Protein AF-A0AAV8QEZ4-F1 (afdb_monomer_lite)

Sequence (103 aa):
MGDFGDPLNRNNPAVQARTKAQNRANVLQLKLIGQSHPTGLTTNLLRLFEPRAPFEYKPPVEKRKCPPYTGMAQFVSQFAEPSDPEYAPPVIKGETPVRIFAL

InterPro domains:
  IPR022023 U1 small nuclear ribonucleoprotein of 70kDa N-terminal [PF12220] (40-90)

Radius of gyration: 43.92 Å; chains: 1; bounding box: 63×62×113 Å

Structure (mmCIF, N/CA/C/O backbone):
data_AF-A0AAV8QEZ4-F1
#
_entry.id   AF-A0AAV8QEZ4-F1
#
loop_
_atom_site.group_PDB
_atom_site.id
_atom_site.type_symbol
_atom_site.label_atom_id
_atom_site.label_alt_id
_atom_site.label_comp_id
_atom_site.label_asym_id
_atom_site.label_entity_id
_atom_site.label_seq_id
_atom_site.pdbx_PDB_ins_code
_atom_site.Cartn_x
_atom_site.Cartn_y
_atom_site.Cartn_z
_atom_site.occupancy
_atom_site.B_iso_or_equiv
_atom_site.auth_seq_id
_atom_site.auth_comp_id
_atom_site.auth_asym_id
_atom_site.auth_atom_id
_atom_site.pdbx_PDB_model_num
ATOM 1 N N . MET A 1 1 ? 10.034 27.442 -62.380 1.00 48.72 1 MET A N 1
ATOM 2 C CA . MET A 1 1 ? 10.474 26.048 -62.159 1.00 48.72 1 MET A CA 1
ATOM 3 C C . MET A 1 1 ? 11.463 25.715 -63.261 1.00 48.72 1 MET A C 1
ATOM 5 O O . MET A 1 1 ? 11.043 25.629 -64.403 1.00 48.72 1 MET A O 1
ATOM 9 N N . GLY A 1 2 ? 12.762 25.700 -62.947 1.00 52.25 2 GLY A N 1
ATOM 10 C CA . GLY A 1 2 ? 13.833 25.428 -63.912 1.00 52.25 2 GLY A CA 1
ATOM 11 C C . GLY A 1 2 ? 14.165 23.939 -63.943 1.00 52.25 2 GLY A C 1
ATOM 12 O O . GLY A 1 2 ? 14.237 23.309 -62.891 1.00 52.25 2 GLY A O 1
ATOM 13 N N . ASP A 1 3 ? 14.295 23.410 -65.152 1.00 54.09 3 ASP A N 1
ATOM 14 C CA . ASP A 1 3 ? 14.511 22.009 -65.504 1.00 54.09 3 ASP A CA 1
ATOM 15 C C . ASP A 1 3 ? 15.849 21.465 -64.955 1.00 54.09 3 ASP A C 1
ATOM 17 O O . ASP A 1 3 ? 16.916 22.032 -65.188 1.00 54.09 3 ASP A O 1
ATOM 21 N N . PHE A 1 4 ? 15.793 20.362 -64.200 1.00 58.28 4 PHE A N 1
ATOM 22 C CA . PHE A 1 4 ? 16.942 19.706 -63.556 1.00 58.28 4 PHE A CA 1
ATOM 23 C C . PHE A 1 4 ? 17.604 18.636 -64.456 1.00 58.28 4 PHE A C 1
ATOM 25 O O . PHE A 1 4 ? 18.316 17.761 -63.955 1.00 58.28 4 PHE A O 1
ATOM 32 N N . GLY A 1 5 ? 17.355 18.664 -65.770 1.00 61.06 5 GLY A N 1
ATOM 33 C CA . GLY A 1 5 ? 17.782 17.628 -66.718 1.00 61.06 5 GLY A CA 1
ATOM 34 C C . GLY A 1 5 ? 19.036 17.906 -67.560 1.00 61.06 5 GLY A C 1
ATOM 35 O O . GLY A 1 5 ? 19.435 17.027 -68.321 1.00 61.06 5 GLY A O 1
ATOM 36 N N . ASP A 1 6 ? 19.671 19.078 -67.452 1.00 63.78 6 ASP A N 1
ATOM 37 C CA . ASP A 1 6 ? 20.690 19.509 -68.424 1.00 63.78 6 ASP A CA 1
ATOM 38 C C . ASP A 1 6 ? 22.027 18.720 -68.322 1.00 63.78 6 ASP A C 1
ATOM 40 O O . ASP A 1 6 ? 22.714 18.783 -67.290 1.00 63.78 6 ASP A O 1
ATOM 44 N N . PRO A 1 7 ? 22.467 17.991 -69.375 1.00 59.19 7 PRO A N 1
ATOM 45 C CA . PRO A 1 7 ? 23.657 17.129 -69.335 1.00 59.19 7 PRO A CA 1
ATOM 46 C C . PRO A 1 7 ? 24.982 17.895 -69.184 1.00 59.19 7 PRO A C 1
ATOM 48 O O . PRO A 1 7 ? 25.971 17.317 -68.731 1.00 59.19 7 PRO A O 1
ATOM 51 N N . LEU A 1 8 ? 25.004 19.197 -69.489 1.00 59.75 8 LEU A N 1
ATOM 52 C CA . LEU A 1 8 ? 26.168 20.075 -69.308 1.00 59.75 8 LEU A CA 1
ATOM 53 C C . LEU A 1 8 ? 26.368 20.536 -67.850 1.00 59.75 8 LEU A C 1
ATOM 55 O O . LEU A 1 8 ? 27.482 20.900 -67.477 1.00 59.75 8 LEU A O 1
ATOM 59 N N . ASN A 1 9 ? 25.341 20.467 -66.992 1.00 59.78 9 ASN A N 1
ATOM 60 C CA . ASN A 1 9 ? 25.419 20.932 -65.597 1.00 59.78 9 ASN A CA 1
ATOM 61 C C . ASN A 1 9 ? 25.915 19.844 -64.614 1.00 59.78 9 ASN A C 1
ATOM 63 O O . ASN A 1 9 ? 26.244 20.119 -63.460 1.00 59.78 9 ASN A O 1
ATOM 67 N N . ARG A 1 10 ? 26.046 18.587 -65.064 1.00 58.88 10 ARG A N 1
ATOM 68 C CA . ARG A 1 10 ? 26.536 17.457 -64.240 1.00 58.88 10 ARG A CA 1
ATOM 69 C C . ARG A 1 10 ? 28.011 17.561 -63.831 1.00 58.88 10 ARG A C 1
ATOM 71 O O . ARG A 1 10 ? 28.426 16.939 -62.852 1.00 58.88 10 ARG A O 1
ATOM 78 N N . ASN A 1 11 ? 28.790 18.357 -64.559 1.00 61.16 11 ASN A N 1
ATOM 79 C CA . ASN A 1 11 ? 30.218 18.557 -64.309 1.00 61.16 11 ASN A CA 1
ATOM 80 C C . ASN A 1 11 ? 30.527 19.821 -63.493 1.00 61.16 11 ASN A C 1
ATOM 82 O O . ASN A 1 11 ? 31.699 20.145 -63.308 1.00 61.16 11 ASN A O 1
ATOM 86 N N . ASN A 1 12 ? 29.511 20.518 -62.972 1.00 58.00 12 ASN A N 1
ATOM 87 C CA . ASN A 1 12 ? 29.726 21.674 -62.111 1.00 58.00 12 ASN A CA 1
ATOM 88 C C . ASN A 1 12 ? 30.269 21.224 -60.731 1.00 58.00 12 ASN A C 1
ATOM 90 O O . ASN A 1 12 ? 29.560 20.528 -59.992 1.00 58.00 12 ASN A O 1
ATOM 94 N N . PRO A 1 13 ? 31.502 21.607 -60.338 1.00 55.75 13 PRO A N 1
ATOM 95 C CA . PRO A 1 13 ? 32.098 21.203 -59.062 1.00 55.75 13 PRO A CA 1
ATOM 96 C C . PRO A 1 13 ? 31.314 21.703 -57.839 1.00 55.75 13 PRO A C 1
ATOM 98 O O . PRO A 1 13 ? 31.474 21.141 -56.759 1.00 55.75 13 PRO A O 1
ATOM 101 N N . ALA A 1 14 ? 30.445 22.708 -58.002 1.00 55.28 14 ALA A N 1
ATOM 102 C CA . ALA A 1 14 ? 29.558 23.210 -56.952 1.00 55.28 14 ALA A CA 1
ATOM 103 C C . ALA A 1 14 ? 28.347 22.296 -56.663 1.00 55.28 14 ALA A C 1
ATOM 105 O O . ALA A 1 14 ? 27.776 22.371 -55.578 1.00 55.28 14 ALA A O 1
ATOM 106 N N . VAL A 1 15 ? 27.962 21.423 -57.605 1.00 54.44 15 VAL A N 1
ATOM 107 C CA . VAL A 1 15 ? 26.827 20.481 -57.461 1.00 54.44 15 VAL A CA 1
ATOM 108 C C . VAL A 1 15 ? 27.309 19.091 -57.026 1.00 54.44 15 VAL A C 1
ATOM 110 O O . VAL A 1 15 ? 26.550 18.288 -56.482 1.00 54.44 15 VAL A O 1
ATOM 113 N N . GLN A 1 16 ? 28.600 18.799 -57.195 1.00 55.44 16 GLN A N 1
ATOM 114 C CA . GLN A 1 16 ? 29.207 17.604 -56.623 1.00 55.44 16 GLN A CA 1
ATOM 115 C C . GLN A 1 16 ? 29.501 17.851 -55.142 1.00 55.44 16 GLN A C 1
ATOM 117 O O . GLN A 1 16 ? 30.531 18.424 -54.795 1.00 55.44 16 GLN A O 1
ATOM 122 N N . ALA A 1 17 ? 28.624 17.370 -54.256 1.00 55.59 17 ALA A N 1
ATOM 123 C CA . ALA A 1 17 ? 28.868 17.283 -52.815 1.00 55.59 17 ALA A CA 1
ATOM 124 C C . ALA A 1 17 ? 30.026 16.302 -52.514 1.00 55.59 17 ALA A C 1
ATOM 126 O O . ALA A 1 17 ? 29.843 15.206 -51.984 1.00 55.59 17 ALA A O 1
ATOM 127 N N . ARG A 1 18 ? 31.254 16.662 -52.900 1.00 56.50 18 ARG A N 1
ATOM 128 C CA . ARG A 1 18 ? 32.471 15.946 -52.527 1.00 56.50 18 ARG A CA 1
ATOM 129 C C . ARG A 1 18 ? 32.822 16.337 -51.101 1.00 56.50 18 ARG A C 1
ATOM 131 O O . ARG A 1 18 ? 33.514 17.323 -50.859 1.00 56.50 18 ARG A O 1
ATOM 138 N N . THR A 1 19 ? 32.387 15.528 -50.146 1.00 57.97 19 THR A N 1
ATOM 139 C CA . THR A 1 19 ? 32.931 15.576 -48.789 1.00 57.97 19 THR A CA 1
ATOM 140 C C . THR A 1 19 ? 34.444 15.327 -48.868 1.00 57.97 19 THR A C 1
ATOM 142 O O . THR A 1 19 ? 34.873 14.336 -49.467 1.00 57.97 19 THR A O 1
ATOM 145 N N . LYS A 1 20 ? 35.256 16.247 -48.321 1.00 58.75 20 LYS A N 1
ATOM 146 C CA . LYS A 1 20 ? 36.734 16.194 -48.341 1.00 58.75 20 LYS A CA 1
ATOM 147 C C . LYS A 1 20 ? 37.244 14.800 -47.944 1.00 58.75 20 LYS A C 1
ATOM 149 O O . LYS A 1 20 ? 36.666 14.170 -47.064 1.00 58.75 20 LYS A O 1
ATOM 154 N N . ALA A 1 21 ? 38.326 14.323 -48.565 1.00 55.94 21 ALA A N 1
ATOM 155 C CA . ALA A 1 21 ? 38.848 12.960 -48.388 1.00 55.94 21 ALA A CA 1
ATOM 156 C C . ALA A 1 21 ? 39.075 12.554 -46.913 1.00 55.94 21 ALA A C 1
ATOM 158 O O . ALA A 1 21 ? 38.765 11.418 -46.560 1.00 55.94 21 ALA A O 1
ATOM 159 N N . GLN A 1 22 ? 39.484 13.487 -46.039 1.00 56.53 22 GLN A N 1
ATOM 160 C CA . GLN A 1 22 ? 39.541 13.282 -44.580 1.00 56.53 22 GLN A CA 1
ATOM 161 C C . GLN A 1 22 ? 38.221 12.769 -43.968 1.00 56.53 22 GLN A C 1
ATOM 163 O O . GLN A 1 22 ? 38.240 11.941 -43.061 1.00 56.53 22 GLN A O 1
ATOM 168 N N . ASN A 1 23 ? 37.065 13.212 -44.468 1.00 60.28 23 ASN A N 1
ATOM 169 C CA . ASN A 1 23 ? 35.762 12.832 -43.920 1.00 60.28 23 ASN A CA 1
ATOM 170 C C . ASN A 1 23 ? 35.316 11.437 -44.363 1.00 60.28 23 ASN A C 1
ATOM 172 O O . ASN A 1 23 ? 34.475 10.840 -43.699 1.00 60.28 23 ASN A O 1
ATOM 176 N N . ARG A 1 24 ? 35.871 10.877 -45.446 1.00 62.75 24 ARG A N 1
ATOM 177 C CA . ARG A 1 24 ? 35.505 9.521 -45.882 1.00 62.75 24 ARG A CA 1
ATOM 178 C C . ARG A 1 24 ? 35.986 8.460 -44.902 1.00 62.75 24 ARG A C 1
ATOM 180 O O . ARG A 1 24 ? 35.235 7.534 -44.632 1.00 62.75 24 ARG A O 1
ATOM 187 N N . ALA A 1 25 ? 37.180 8.624 -44.332 1.00 65.69 25 ALA A N 1
ATOM 188 C CA . ALA A 1 25 ? 37.689 7.717 -43.305 1.00 65.69 25 ALA A CA 1
ATOM 189 C C . ALA A 1 25 ? 36.780 7.712 -42.063 1.00 65.69 25 ALA A C 1
ATOM 191 O O . ALA A 1 25 ? 36.355 6.648 -41.624 1.00 65.69 25 ALA A O 1
ATOM 192 N N . ASN A 1 26 ? 36.386 8.897 -41.582 1.00 71.62 26 ASN A N 1
ATOM 193 C CA . ASN A 1 26 ? 35.452 9.034 -40.460 1.00 71.62 26 ASN A CA 1
ATOM 194 C C . ASN A 1 26 ? 34.061 8.454 -40.767 1.00 71.62 26 ASN A C 1
ATOM 196 O O . ASN A 1 26 ? 33.480 7.770 -39.931 1.00 71.62 26 ASN A O 1
ATOM 200 N N . VAL A 1 27 ? 33.526 8.673 -41.973 1.00 70.69 27 VAL A N 1
ATOM 201 C CA . VAL A 1 27 ? 32.215 8.131 -42.377 1.00 70.69 27 VAL A CA 1
ATOM 202 C C . VAL A 1 27 ? 32.251 6.607 -42.524 1.00 70.69 27 VAL A C 1
ATOM 204 O O . VAL A 1 27 ? 31.299 5.935 -42.134 1.00 70.69 27 VAL A O 1
ATOM 207 N N . LEU A 1 28 ? 33.339 6.041 -43.055 1.00 73.81 28 LEU A N 1
ATOM 208 C CA . LEU A 1 28 ? 33.512 4.590 -43.166 1.00 73.81 28 LEU A CA 1
ATOM 209 C C . LEU A 1 28 ? 33.648 3.937 -41.789 1.00 73.81 28 LEU A C 1
ATOM 211 O O . LEU A 1 28 ? 33.002 2.922 -41.545 1.00 73.81 28 LEU A O 1
ATOM 215 N N . GLN A 1 2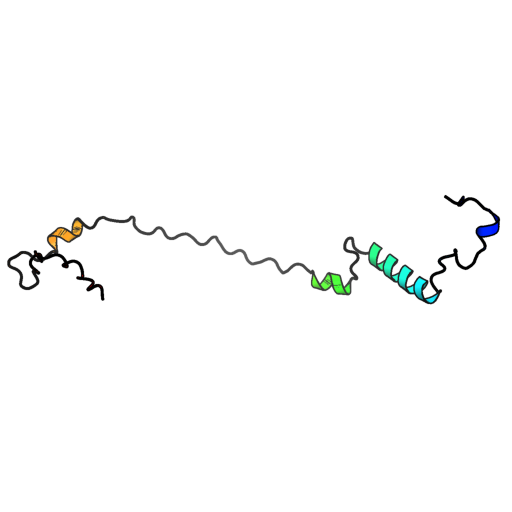9 ? 34.415 4.542 -40.878 1.00 72.12 29 GLN A N 1
ATOM 216 C CA . GLN A 1 29 ? 34.518 4.087 -39.490 1.00 72.12 29 GLN A CA 1
ATOM 217 C C . GLN A 1 29 ? 33.163 4.150 -38.777 1.00 72.12 29 GLN A C 1
ATOM 219 O O . GLN A 1 29 ? 32.752 3.170 -38.162 1.00 72.12 29 GLN A O 1
ATOM 224 N N . LEU A 1 30 ? 32.424 5.254 -38.922 1.00 72.12 30 LEU A N 1
ATOM 225 C CA . LEU A 1 30 ? 31.098 5.407 -38.321 1.00 72.12 30 LEU A CA 1
ATOM 226 C C . LEU A 1 30 ? 30.089 4.391 -38.877 1.00 72.12 30 LEU A C 1
ATOM 228 O O . LEU A 1 30 ? 29.305 3.822 -38.120 1.00 72.12 30 LEU A O 1
ATOM 232 N N . LYS A 1 31 ? 30.141 4.108 -40.186 1.00 70.94 31 LYS A N 1
ATOM 233 C CA . LYS A 1 31 ? 29.300 3.086 -40.824 1.00 70.94 31 LYS A CA 1
ATOM 234 C C . LYS A 1 31 ? 29.639 1.677 -40.334 1.00 70.94 31 LYS A C 1
ATOM 236 O O . LYS A 1 31 ? 28.729 0.883 -40.126 1.00 70.94 31 LYS A O 1
ATOM 241 N N . LEU A 1 32 ? 30.921 1.382 -40.122 1.00 69.94 32 LEU A N 1
ATOM 242 C CA . LEU A 1 32 ? 31.371 0.097 -39.587 1.00 69.94 32 LEU A CA 1
ATOM 243 C C . LEU A 1 32 ? 30.913 -0.094 -38.130 1.00 69.94 32 LEU A C 1
ATOM 245 O O . LEU A 1 32 ? 30.474 -1.178 -37.755 1.00 69.94 32 LEU A O 1
ATOM 249 N N . ILE A 1 33 ? 30.936 0.980 -37.333 1.00 69.50 33 ILE A N 1
ATOM 250 C CA . ILE A 1 33 ? 30.432 0.984 -35.952 1.00 69.50 33 ILE A CA 1
ATOM 251 C C . ILE A 1 33 ? 28.911 0.768 -35.931 1.00 69.50 33 ILE A C 1
ATOM 253 O O . ILE A 1 33 ? 28.426 -0.103 -35.206 1.00 69.50 33 ILE A O 1
ATOM 257 N N . GLY A 1 34 ? 28.174 1.482 -36.790 1.00 67.81 34 GLY A N 1
ATOM 258 C CA . GLY A 1 34 ? 26.715 1.386 -36.920 1.00 67.81 34 GLY A CA 1
ATOM 259 C C . GLY A 1 34 ? 26.187 0.029 -37.406 1.00 67.81 34 GLY A C 1
ATOM 260 O O . GLY A 1 34 ? 24.992 -0.221 -37.297 1.00 67.81 34 GLY A O 1
ATOM 261 N N . GLN A 1 35 ? 27.053 -0.848 -37.925 1.00 73.44 35 GLN A N 1
ATOM 262 C CA . GLN A 1 35 ? 26.704 -2.207 -38.364 1.00 73.44 35 GLN A CA 1
ATOM 263 C C . GLN A 1 35 ? 26.980 -3.290 -37.313 1.00 73.44 35 GLN A C 1
ATOM 265 O O . GLN A 1 35 ? 26.528 -4.419 -37.481 1.00 73.44 35 GLN A O 1
ATOM 270 N N . SER A 1 36 ? 27.732 -2.983 -36.252 1.00 74.12 36 SER A N 1
ATOM 271 C CA . SER A 1 36 ? 28.248 -4.012 -35.336 1.00 74.12 36 SER A CA 1
ATOM 272 C C . SER A 1 36 ? 27.273 -4.415 -34.225 1.00 74.12 36 SER A C 1
ATOM 274 O O . SER A 1 36 ? 27.278 -5.564 -33.793 1.00 74.12 36 SER A O 1
ATOM 276 N N . HIS A 1 37 ? 26.413 -3.496 -33.781 1.00 78.88 37 HIS A N 1
ATOM 277 C CA . HIS A 1 37 ? 25.383 -3.747 -32.774 1.00 78.88 37 HIS A CA 1
ATOM 278 C C . HIS A 1 37 ? 24.091 -3.024 -33.182 1.00 78.88 37 HIS A C 1
ATOM 280 O O . HIS A 1 37 ? 24.183 -1.906 -33.692 1.00 78.88 37 HIS A O 1
ATOM 286 N N . PRO A 1 38 ? 22.887 -3.578 -32.935 1.00 84.88 38 PRO A N 1
ATOM 287 C CA . PRO A 1 38 ? 21.613 -2.937 -33.298 1.00 84.88 38 PRO A CA 1
ATOM 288 C C . PRO A 1 38 ? 21.406 -1.540 -32.689 1.00 84.88 38 PRO A C 1
ATOM 290 O O . PRO A 1 38 ? 20.584 -0.771 -33.173 1.00 84.88 38 PRO A O 1
ATOM 293 N N . THR A 1 39 ? 22.161 -1.192 -31.645 1.00 83.31 39 THR A N 1
ATOM 294 C CA . THR A 1 39 ? 22.141 0.142 -31.021 1.00 83.31 39 THR A CA 1
ATOM 295 C C . THR A 1 39 ? 23.139 1.126 -31.641 1.00 83.31 39 THR A C 1
ATOM 297 O O . THR A 1 39 ? 23.172 2.285 -31.240 1.00 83.31 39 THR A O 1
ATOM 300 N N . GLY A 1 40 ? 23.983 0.686 -32.581 1.00 84.38 40 GLY A N 1
ATOM 301 C CA . GLY A 1 40 ? 25.031 1.503 -33.201 1.00 84.38 40 GLY A CA 1
ATOM 302 C C . GLY A 1 40 ? 26.136 1.968 -32.242 1.00 84.38 40 GLY A C 1
ATOM 303 O O . GLY A 1 40 ? 26.927 2.836 -32.604 1.00 84.38 40 GLY A O 1
ATOM 304 N N . LEU A 1 41 ? 26.192 1.420 -31.023 1.00 85.06 41 LEU A N 1
ATOM 305 C CA . LEU A 1 41 ? 27.207 1.744 -30.021 1.00 85.06 41 LEU A CA 1
ATOM 306 C C . LEU A 1 41 ? 28.469 0.900 -30.220 1.00 85.06 41 LEU A C 1
ATOM 308 O O . LEU A 1 41 ? 28.406 -0.266 -30.603 1.00 85.06 41 LEU A O 1
ATOM 312 N N . THR A 1 42 ? 29.626 1.482 -29.908 1.00 86.06 42 THR A N 1
ATOM 313 C CA . THR A 1 42 ? 30.896 0.748 -29.887 1.00 86.06 42 THR A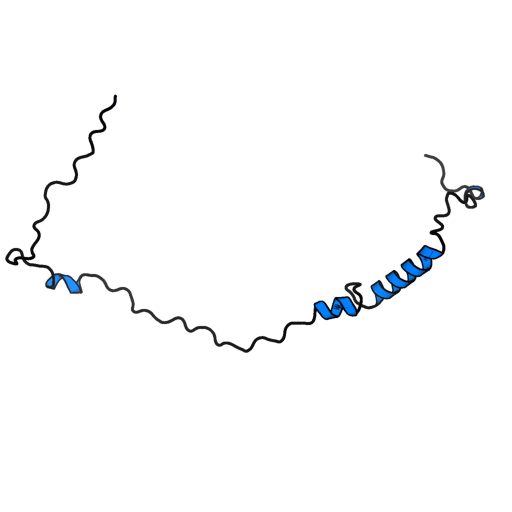 CA 1
ATOM 314 C C . THR A 1 42 ? 30.948 -0.223 -28.706 1.00 86.06 42 THR A C 1
ATOM 316 O O . THR A 1 42 ? 30.287 -0.037 -27.685 1.00 86.06 42 THR A O 1
ATOM 319 N N . THR A 1 43 ? 31.799 -1.242 -28.805 1.00 84.06 43 THR A N 1
ATOM 320 C CA . THR A 1 43 ? 31.987 -2.268 -27.764 1.00 84.06 43 THR A CA 1
ATOM 321 C C . THR A 1 43 ? 32.347 -1.693 -26.390 1.00 84.06 43 THR A C 1
ATOM 323 O O . THR A 1 43 ? 31.837 -2.169 -25.381 1.00 84.06 43 THR A O 1
ATOM 326 N N . ASN A 1 44 ? 33.167 -0.637 -26.335 1.00 87.56 44 ASN A N 1
ATOM 327 C CA . ASN A 1 44 ? 33.522 0.043 -25.082 1.00 87.56 44 ASN A CA 1
ATOM 328 C C . ASN A 1 44 ? 32.309 0.698 -24.402 1.00 87.56 44 ASN A C 1
ATOM 330 O O . ASN A 1 44 ? 32.243 0.714 -23.177 1.00 87.56 44 ASN A O 1
ATOM 334 N N . LEU A 1 45 ? 31.353 1.215 -25.183 1.00 87.00 45 LEU A N 1
ATOM 335 C CA . LEU A 1 45 ? 30.123 1.812 -24.657 1.00 87.00 45 LEU A CA 1
ATOM 336 C C . LEU A 1 45 ? 29.093 0.748 -24.268 1.00 87.00 45 LEU A C 1
ATOM 338 O O . LEU A 1 45 ? 28.396 0.922 -23.277 1.00 87.00 45 LEU A O 1
ATOM 342 N N . LEU A 1 46 ? 29.022 -0.366 -25.001 1.00 87.50 46 LEU A N 1
ATOM 343 C CA . LEU A 1 46 ? 28.110 -1.474 -24.690 1.00 87.50 46 LEU A CA 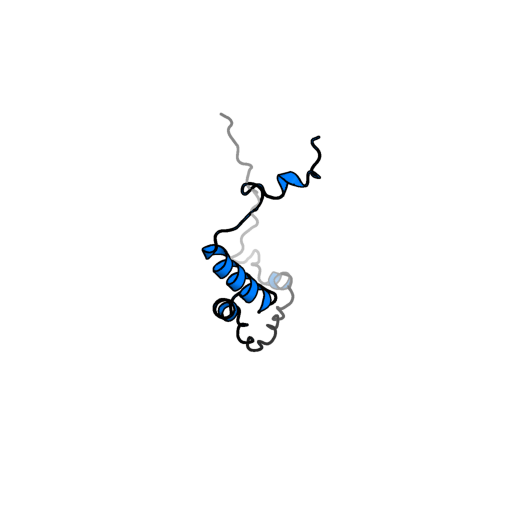1
ATOM 344 C C . LEU A 1 46 ? 28.402 -2.124 -23.334 1.00 87.50 46 LEU A C 1
ATOM 346 O O . LEU A 1 46 ? 27.463 -2.496 -22.637 1.00 87.50 46 LEU A O 1
ATOM 350 N N . ARG A 1 47 ? 29.675 -2.189 -22.923 1.00 88.56 47 ARG A N 1
ATOM 351 C CA . ARG A 1 47 ? 30.080 -2.708 -21.601 1.00 88.56 47 ARG A CA 1
ATOM 352 C C . ARG A 1 47 ? 29.452 -1.953 -20.428 1.00 88.56 47 ARG A C 1
ATOM 354 O O . ARG A 1 47 ? 29.258 -2.522 -19.364 1.00 88.56 47 ARG A O 1
ATOM 361 N N . LEU A 1 48 ? 29.099 -0.681 -20.615 1.00 90.25 48 LEU A N 1
ATOM 362 C CA . LEU A 1 48 ? 28.439 0.120 -19.576 1.00 90.25 48 LEU A CA 1
ATOM 363 C C . LEU A 1 48 ? 26.984 -0.306 -19.334 1.00 90.25 48 LEU A C 1
ATOM 365 O O . LEU A 1 48 ? 26.416 0.023 -18.296 1.00 90.25 48 LEU A O 1
ATOM 369 N N . PHE A 1 49 ? 26.389 -1.020 -20.290 1.00 91.56 49 PHE A N 1
ATOM 370 C CA . PHE A 1 49 ? 25.011 -1.505 -20.244 1.00 91.56 49 PHE A CA 1
ATOM 371 C C . PHE A 1 49 ? 24.938 -3.010 -19.966 1.00 91.56 49 PHE A C 1
ATOM 373 O O . PHE A 1 49 ? 23.916 -3.640 -20.245 1.00 91.56 49 PHE A O 1
ATOM 380 N N . GLU A 1 50 ? 26.013 -3.599 -19.434 1.00 89.81 50 GLU A N 1
ATOM 381 C CA . GLU A 1 50 ? 25.973 -4.979 -18.965 1.00 89.81 50 GLU A CA 1
ATOM 382 C C . GLU A 1 50 ? 24.874 -5.134 -17.905 1.00 89.81 50 GLU A C 1
ATOM 384 O O . GLU A 1 50 ? 24.707 -4.267 -17.036 1.00 89.81 50 GLU A O 1
ATOM 389 N N . PRO A 1 51 ? 24.076 -6.213 -17.984 1.00 91.75 51 PRO A N 1
ATOM 390 C CA . PRO A 1 51 ? 22.986 -6.409 -17.053 1.00 91.75 51 PRO A CA 1
ATOM 391 C C . PRO A 1 51 ? 23.541 -6.500 -15.634 1.00 91.75 51 PRO A C 1
ATOM 393 O O . PRO A 1 51 ? 24.535 -7.178 -15.366 1.00 91.75 51 PRO A O 1
ATOM 396 N N . ARG A 1 52 ? 22.861 -5.837 -14.699 1.00 90.12 52 ARG A N 1
ATOM 397 C CA . ARG A 1 52 ? 23.166 -5.995 -13.281 1.00 90.12 52 ARG A CA 1
ATOM 398 C C . ARG A 1 52 ? 22.989 -7.466 -12.896 1.00 90.12 52 ARG A C 1
ATOM 400 O O . ARG A 1 52 ? 22.041 -8.107 -13.348 1.00 90.12 52 ARG A O 1
ATOM 407 N N . ALA A 1 53 ? 23.873 -7.970 -12.033 1.00 90.56 53 ALA A N 1
ATOM 408 C CA . ALA A 1 53 ? 23.731 -9.303 -11.458 1.00 90.56 53 ALA A CA 1
ATOM 409 C C . ALA A 1 53 ? 22.291 -9.521 -10.942 1.00 90.56 53 ALA A C 1
ATOM 411 O O . ALA A 1 53 ? 21.744 -8.606 -10.308 1.00 90.56 53 ALA A O 1
ATOM 412 N N . PRO A 1 54 ? 21.670 -10.687 -11.215 1.00 90.81 54 PRO A N 1
ATOM 413 C CA . PRO A 1 54 ? 20.334 -10.992 -10.723 1.00 90.81 54 PRO A CA 1
ATOM 414 C C . PRO A 1 54 ? 20.261 -10.800 -9.211 1.00 90.81 54 PRO A C 1
ATOM 416 O O . PRO A 1 54 ? 21.173 -11.186 -8.480 1.00 90.81 54 PRO A O 1
ATOM 419 N N . PHE A 1 55 ? 19.178 -10.190 -8.741 1.00 86.62 55 PHE A N 1
ATOM 420 C CA . PHE A 1 55 ? 18.970 -10.047 -7.309 1.00 86.62 55 PHE A CA 1
ATOM 421 C C . PHE A 1 55 ? 18.708 -11.405 -6.665 1.00 86.62 55 PHE A C 1
ATOM 423 O O . PHE A 1 55 ? 18.020 -12.255 -7.229 1.00 86.62 55 PHE A O 1
ATOM 430 N N . GLU A 1 56 ? 19.209 -11.568 -5.444 1.00 90.94 56 GLU A N 1
ATOM 431 C CA . GLU A 1 56 ? 18.851 -12.697 -4.595 1.00 90.94 56 GLU A CA 1
ATOM 432 C C . GLU A 1 56 ? 17.343 -12.690 -4.327 1.00 90.94 56 GLU A C 1
ATOM 434 O O . GLU A 1 56 ? 16.746 -11.644 -4.040 1.00 90.94 56 GLU A O 1
ATOM 439 N N . TYR A 1 57 ? 16.721 -13.866 -4.418 1.00 89.50 57 TYR A N 1
ATOM 440 C CA . TYR A 1 57 ? 15.308 -14.016 -4.108 1.00 89.50 57 TYR A CA 1
ATOM 441 C C . TYR A 1 57 ? 15.053 -13.625 -2.650 1.00 89.50 57 TYR A C 1
ATOM 443 O O . TYR A 1 57 ? 15.581 -14.240 -1.723 1.00 89.50 57 TYR A O 1
ATOM 451 N N . LYS A 1 58 ? 14.202 -12.616 -2.453 1.00 85.25 58 LYS A N 1
ATOM 452 C CA . LYS A 1 58 ? 13.639 -12.286 -1.146 1.00 85.25 58 LYS A CA 1
ATOM 453 C C . LYS A 1 58 ? 12.192 -12.763 -1.128 1.00 85.25 58 LYS A C 1
ATOM 455 O O . LYS A 1 58 ? 11.430 -12.347 -2.005 1.00 85.25 58 LYS A O 1
ATOM 460 N N . PRO A 1 59 ? 11.799 -13.619 -0.169 1.00 89.62 59 PRO A N 1
ATOM 461 C CA . PRO A 1 59 ? 10.414 -14.042 -0.065 1.00 89.62 59 PRO A CA 1
ATOM 462 C C . PRO A 1 59 ? 9.501 -12.819 0.121 1.00 89.62 59 PRO A C 1
ATOM 464 O O . PRO A 1 59 ? 9.925 -11.827 0.727 1.00 89.62 59 PRO A O 1
ATOM 467 N N . PRO A 1 60 ? 8.258 -12.861 -0.395 1.00 87.75 60 PRO A N 1
ATOM 468 C CA . PRO A 1 60 ? 7.287 -11.803 -0.169 1.00 87.75 60 PRO A CA 1
ATOM 469 C C . PRO A 1 60 ? 7.156 -11.507 1.323 1.00 87.75 60 PRO A C 1
ATOM 471 O O . PRO A 1 60 ? 7.025 -12.421 2.135 1.00 87.75 60 PRO A O 1
ATOM 474 N N . VAL A 1 61 ? 7.184 -10.226 1.684 1.00 83.50 61 VAL A N 1
ATOM 475 C CA . VAL A 1 61 ? 6.969 -9.814 3.072 1.00 83.50 61 VAL A CA 1
ATOM 476 C C . VAL A 1 61 ? 5.558 -10.234 3.476 1.00 83.50 61 VAL A C 1
ATOM 478 O O . VAL A 1 61 ? 4.571 -9.732 2.930 1.00 83.50 61 VAL A O 1
ATOM 481 N N . GLU A 1 62 ? 5.456 -11.162 4.425 1.00 83.69 62 GLU A N 1
ATOM 482 C CA . GLU A 1 62 ? 4.171 -11.584 4.967 1.00 83.69 62 GLU A CA 1
ATOM 483 C C . GLU A 1 62 ? 3.503 -10.405 5.681 1.00 83.69 62 GLU A C 1
ATOM 485 O O . GLU A 1 62 ? 4.022 -9.846 6.651 1.00 83.69 62 GLU A O 1
ATOM 490 N N . LYS A 1 63 ? 2.321 -10.008 5.201 1.00 83.00 63 LYS A N 1
ATOM 491 C CA . LYS A 1 63 ? 1.502 -9.004 5.883 1.00 83.00 63 LYS A CA 1
ATOM 492 C C . LYS A 1 63 ? 1.051 -9.595 7.215 1.00 83.00 63 LYS A C 1
ATOM 494 O O . LYS A 1 63 ? 0.315 -10.582 7.237 1.00 83.00 63 LYS A O 1
ATOM 499 N N . ARG A 1 64 ? 1.473 -8.993 8.330 1.00 79.75 64 ARG A N 1
ATOM 500 C CA . ARG A 1 64 ? 1.010 -9.422 9.654 1.00 79.75 64 ARG A CA 1
ATOM 501 C C . ARG A 1 64 ? -0.500 -9.208 9.744 1.00 79.75 64 ARG A C 1
ATOM 503 O O . ARG A 1 64 ? -0.999 -8.136 9.407 1.00 79.75 64 ARG A O 1
ATOM 510 N N . LYS A 1 65 ? -1.227 -10.226 10.205 1.00 82.62 65 LYS A N 1
ATOM 511 C CA . LYS A 1 65 ? -2.644 -10.091 10.551 1.00 82.62 65 LYS A CA 1
ATOM 512 C C . LYS A 1 65 ? -2.723 -9.303 11.858 1.00 82.62 65 LYS A C 1
ATOM 514 O O . LYS A 1 65 ? -2.381 -9.835 12.910 1.00 82.62 65 LYS A O 1
ATOM 519 N N . CYS A 1 66 ? -3.114 -8.034 11.788 1.00 81.56 66 CYS A N 1
ATOM 520 C CA . CYS A 1 66 ? -3.491 -7.285 12.983 1.00 81.56 66 CYS A CA 1
ATOM 521 C C . CYS A 1 66 ? -4.796 -7.871 13.548 1.00 81.56 66 CYS A C 1
ATOM 523 O O . CYS A 1 66 ? -5.636 -8.317 12.757 1.00 81.56 66 CYS A O 1
ATOM 525 N N . PRO A 1 67 ? -4.989 -7.879 14.879 1.00 87.75 67 PRO A N 1
ATOM 526 C CA . PRO A 1 67 ? -6.292 -8.180 15.457 1.00 87.75 67 PRO A CA 1
ATOM 527 C C . PRO A 1 67 ? -7.382 -7.291 14.833 1.00 87.75 67 PRO A C 1
ATOM 529 O O . PRO A 1 67 ? -7.093 -6.147 14.465 1.00 87.75 67 PRO A O 1
ATOM 532 N N . PRO A 1 68 ? -8.620 -7.793 14.691 1.00 90.38 68 PRO A N 1
ATOM 533 C CA . PRO A 1 68 ? -9.728 -6.975 14.216 1.00 90.38 68 PRO A CA 1
ATOM 534 C C . PRO A 1 68 ? -9.988 -5.822 15.190 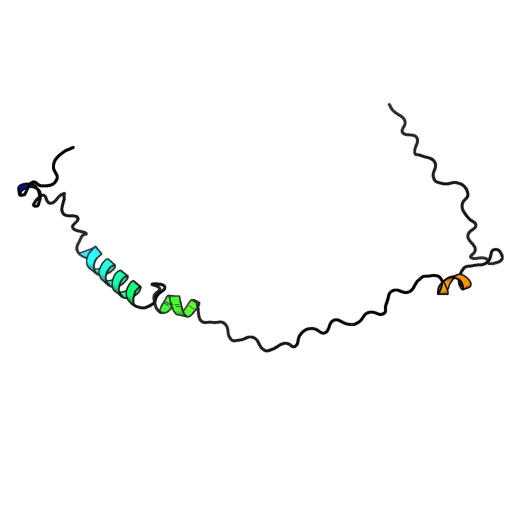1.00 90.38 68 PRO A C 1
ATOM 536 O O . PRO A 1 68 ? -9.774 -5.959 16.396 1.00 90.38 68 PRO A O 1
ATOM 539 N N . TYR A 1 69 ? -10.479 -4.694 14.675 1.00 91.00 69 TYR A N 1
ATOM 540 C CA . TYR A 1 69 ? -10.907 -3.591 15.529 1.00 91.00 69 TYR A CA 1
ATOM 541 C C . TYR A 1 69 ? -12.020 -4.057 16.471 1.00 91.00 69 TYR A C 1
ATOM 543 O O . TYR A 1 69 ? -13.018 -4.631 16.035 1.00 91.00 69 TYR A O 1
ATOM 551 N N . THR A 1 70 ? -11.844 -3.796 17.764 1.00 92.31 70 THR A N 1
ATOM 552 C CA . THR A 1 70 ? -12.850 -4.055 18.794 1.00 92.31 70 THR A CA 1
ATOM 553 C C . THR A 1 70 ? -13.503 -2.739 19.204 1.00 92.31 70 THR A C 1
ATOM 555 O O . THR A 1 70 ? -12.864 -1.688 19.193 1.00 92.31 70 THR A O 1
ATOM 558 N N . GLY A 1 71 ? -14.785 -2.778 19.568 1.00 91.50 71 GLY A N 1
ATOM 559 C CA . GLY A 1 71 ? -15.475 -1.605 20.110 1.00 91.50 71 GLY A CA 1
ATOM 560 C C . GLY A 1 71 ? -15.017 -1.259 21.532 1.00 91.50 71 GLY A C 1
ATOM 561 O O . GLY A 1 71 ? -14.373 -2.061 22.204 1.00 91.50 71 GLY A O 1
ATOM 562 N N . MET A 1 72 ? -15.406 -0.077 22.016 1.00 94.38 72 MET A N 1
ATOM 563 C CA . MET A 1 72 ? -15.052 0.403 23.362 1.00 94.38 72 MET A CA 1
ATOM 564 C C . MET A 1 72 ? -15.994 -0.090 24.476 1.00 94.38 72 MET A C 1
ATOM 566 O O . MET A 1 72 ? -15.734 0.156 25.648 1.00 94.38 72 MET A O 1
ATOM 570 N N . ALA A 1 73 ? -17.077 -0.802 24.136 1.00 92.81 73 ALA A N 1
ATOM 571 C CA . ALA A 1 73 ? -18.115 -1.212 25.090 1.00 92.81 73 ALA A CA 1
ATOM 572 C C . ALA A 1 73 ? -17.590 -2.083 26.248 1.00 92.81 73 ALA A C 1
ATOM 574 O O . ALA A 1 73 ? -18.144 -2.056 27.341 1.00 92.81 73 ALA A O 1
ATOM 575 N N . GLN A 1 74 ? -16.498 -2.821 26.031 1.00 91.25 74 GLN A N 1
ATOM 576 C CA . GLN A 1 74 ? -15.870 -3.654 27.063 1.00 91.25 74 GLN A CA 1
ATOM 577 C C . GLN A 1 74 ? -15.260 -2.838 28.211 1.00 91.25 74 GLN A C 1
ATOM 579 O O . GLN A 1 74 ? -15.061 -3.374 29.295 1.00 91.25 74 GLN A O 1
ATOM 584 N N . PHE A 1 75 ? -14.981 -1.551 27.993 1.00 92.62 75 PHE A N 1
ATOM 585 C CA . PHE A 1 75 ? -14.354 -0.680 28.984 1.00 92.62 75 PHE A CA 1
ATOM 586 C C . PHE A 1 75 ? -15.369 0.134 29.795 1.00 92.62 75 PHE A C 1
ATOM 588 O O . PHE A 1 75 ? -14.966 0.889 30.669 1.00 92.62 75 PHE A O 1
ATOM 595 N N . VAL A 1 76 ? -16.679 -0.013 29.548 1.00 89.69 76 VAL A N 1
ATOM 596 C CA . VAL A 1 76 ? -17.726 0.772 30.236 1.00 89.69 76 VAL A CA 1
ATOM 597 C C . VAL A 1 76 ? -17.697 0.564 31.755 1.00 89.69 76 VAL A C 1
ATOM 599 O O . VAL A 1 76 ? -17.932 1.504 32.502 1.00 89.69 76 VAL A O 1
ATOM 602 N N . SER A 1 77 ? -17.330 -0.630 32.226 1.00 90.19 77 SER A N 1
ATOM 603 C CA . SER A 1 77 ? -17.203 -0.918 33.661 1.00 90.19 77 SER A CA 1
ATOM 604 C C . SER A 1 77 ? -15.967 -0.297 34.322 1.00 90.19 77 SER A C 1
ATOM 606 O O . SER A 1 77 ? -15.807 -0.424 35.527 1.00 90.19 77 SER A O 1
ATOM 608 N N . GLN A 1 78 ? -15.052 0.288 33.544 1.00 90.50 78 GLN A N 1
ATOM 609 C CA . GLN A 1 78 ? -13.837 0.935 34.052 1.00 90.50 78 GLN A CA 1
ATOM 610 C C . GLN A 1 78 ? -14.016 2.448 34.229 1.00 90.50 78 GLN A C 1
ATOM 612 O O . GLN A 1 78 ? -13.084 3.123 34.655 1.00 90.50 78 GLN A O 1
ATOM 617 N N . PHE A 1 79 ? -15.177 2.998 33.865 1.00 89.88 79 PHE A N 1
ATOM 618 C CA . PHE A 1 79 ? -15.465 4.409 34.087 1.00 89.88 79 PHE A CA 1
ATOM 619 C C . PHE A 1 79 ? -15.766 4.655 35.564 1.00 89.88 79 PHE A C 1
ATOM 621 O O . PHE A 1 79 ? -16.454 3.857 36.193 1.00 89.88 79 PHE A O 1
ATOM 628 N N . ALA A 1 80 ? -15.273 5.782 36.079 1.00 91.62 80 ALA A N 1
ATOM 629 C CA . ALA A 1 80 ? -15.571 6.243 37.426 1.00 91.62 80 ALA A CA 1
ATOM 630 C C . ALA A 1 80 ? -17.085 6.408 37.610 1.00 91.62 80 ALA A C 1
ATOM 632 O O . ALA A 1 80 ? -17.767 7.012 36.770 1.00 91.62 80 ALA A O 1
ATOM 633 N N . GLU A 1 81 ? -17.604 5.883 38.711 1.00 88.94 81 GLU A N 1
ATOM 634 C CA . GLU A 1 81 ? -18.979 6.114 39.125 1.00 88.94 81 GLU A CA 1
ATOM 635 C C . GLU A 1 81 ? -19.105 7.493 39.789 1.00 88.94 81 GLU A C 1
ATOM 637 O O . GLU A 1 81 ? -18.118 8.036 40.280 1.00 88.94 81 GLU A O 1
ATOM 642 N N . PRO A 1 82 ? -20.309 8.085 39.876 1.00 87.62 82 PRO A N 1
ATOM 643 C CA . PRO A 1 82 ? -20.503 9.393 40.510 1.00 87.62 82 PRO A CA 1
ATOM 644 C C . PRO A 1 82 ? -20.040 9.498 41.974 1.00 87.62 82 PRO A C 1
ATOM 646 O O . PRO A 1 82 ? -19.940 10.606 42.499 1.00 87.62 82 PRO A O 1
ATOM 649 N N . SER A 1 83 ? -19.802 8.369 42.648 1.00 86.00 83 SER A N 1
ATOM 650 C CA . SER A 1 83 ? -19.241 8.295 44.002 1.00 86.00 83 SER A CA 1
ATOM 651 C C . SER A 1 83 ? -17.713 8.327 44.053 1.00 86.00 83 SER A C 1
ATOM 653 O O . SER A 1 83 ? -17.157 8.505 45.139 1.00 86.00 83 SER A O 1
ATOM 655 N N . ASP A 1 84 ? -17.033 8.136 42.924 1.00 89.31 84 ASP A N 1
ATOM 656 C CA . ASP A 1 84 ? -15.583 7.996 42.882 1.00 89.31 84 ASP A CA 1
ATOM 657 C C . ASP A 1 84 ? -14.871 9.359 42.847 1.00 89.31 84 ASP A C 1
ATOM 659 O O . ASP A 1 84 ? -15.342 10.294 42.195 1.00 89.31 84 ASP A O 1
ATOM 663 N N . PRO A 1 85 ? -13.687 9.489 43.479 1.00 87.62 85 PRO A N 1
ATOM 664 C CA . PRO A 1 85 ? -12.925 10.743 43.490 1.00 87.62 85 PRO A CA 1
ATOM 665 C C . PRO A 1 85 ? -12.490 11.215 42.097 1.00 87.62 85 PRO A C 1
ATOM 667 O O . PRO A 1 85 ? -12.286 12.406 41.879 1.00 87.62 85 PRO A O 1
ATOM 670 N N . GLU A 1 86 ? -12.321 10.275 41.167 1.00 87.81 86 GLU A N 1
ATOM 671 C CA . GLU A 1 86 ? -11.878 10.526 39.791 1.00 87.81 86 GLU A CA 1
ATOM 672 C C . GLU A 1 86 ? -13.040 10.899 38.855 1.00 87.81 86 GLU A C 1
ATOM 674 O O . GLU A 1 86 ? -12.821 11.201 37.679 1.00 87.81 86 GLU A O 1
ATOM 679 N N . TYR A 1 87 ? -14.279 10.912 39.359 1.00 89.19 87 TYR A N 1
ATOM 680 C CA . TYR A 1 87 ? -15.451 11.270 38.574 1.00 89.19 87 TYR A CA 1
ATOM 681 C C . TYR A 1 87 ? -15.455 12.757 38.210 1.00 89.19 87 TYR A C 1
ATOM 683 O O . TYR A 1 87 ? -15.614 13.639 39.056 1.00 89.19 87 TYR A O 1
ATOM 691 N N . ALA A 1 88 ? -15.340 13.043 36.914 1.00 85.88 88 ALA A N 1
ATOM 692 C CA . ALA A 1 88 ? -15.514 14.384 36.375 1.00 85.88 88 ALA A CA 1
ATOM 693 C C . ALA A 1 88 ? -16.984 14.590 35.954 1.00 85.88 88 ALA A C 1
ATOM 695 O O . ALA A 1 88 ? -17.432 13.955 34.993 1.00 85.88 88 ALA A O 1
ATOM 696 N N . PRO A 1 89 ? -17.755 15.468 36.627 1.00 83.81 89 PRO A N 1
ATOM 697 C CA . PRO A 1 89 ? -19.149 15.696 36.273 1.00 83.81 89 PRO A CA 1
ATOM 698 C C . PRO A 1 89 ? -19.281 16.327 34.874 1.00 83.81 89 PRO A C 1
ATOM 700 O O . PRO A 1 89 ? -18.423 17.121 34.471 1.00 83.81 89 PRO A O 1
ATOM 703 N N . PRO A 1 90 ? -20.368 16.034 34.132 1.00 82.88 90 PRO A N 1
ATOM 704 C CA . PRO A 1 90 ? -20.582 16.595 32.802 1.00 82.88 90 PRO A CA 1
ATOM 705 C C . PRO A 1 90 ? -20.600 18.129 32.821 1.00 82.88 90 PRO A C 1
ATOM 707 O O . PRO A 1 90 ? -21.364 18.749 33.562 1.00 82.88 90 PRO A O 1
ATOM 710 N N . VAL A 1 91 ? -19.782 18.760 31.977 1.00 81.25 91 VAL A N 1
ATOM 711 C CA . VAL A 1 91 ? -19.749 20.223 31.852 1.00 81.25 91 VAL A CA 1
ATOM 712 C C . VAL A 1 91 ? -20.974 20.690 31.060 1.00 81.25 91 VAL A C 1
ATOM 714 O O . VAL A 1 91 ? -21.102 20.433 29.869 1.00 81.25 91 VAL A O 1
ATOM 717 N N . ILE A 1 92 ? -21.885 21.396 31.732 1.00 77.19 92 ILE A N 1
ATOM 718 C CA . ILE A 1 92 ? -23.206 21.785 31.197 1.00 77.19 92 ILE A CA 1
ATOM 719 C C . ILE A 1 92 ? -23.116 22.976 30.219 1.00 77.19 92 ILE A C 1
ATOM 721 O O . ILE A 1 92 ? -24.026 23.219 29.429 1.00 77.19 92 ILE A O 1
ATOM 725 N N . LYS A 1 93 ? -22.019 23.742 30.251 1.00 73.12 93 LYS A N 1
ATOM 726 C CA . LYS A 1 93 ? -21.836 24.939 29.421 1.00 73.12 93 LYS A CA 1
ATOM 727 C C . LYS A 1 93 ? -20.851 24.643 28.293 1.00 73.12 93 LYS A C 1
ATOM 729 O O . LYS A 1 93 ? -19.646 24.643 28.516 1.00 73.12 93 LYS A O 1
ATOM 734 N N . GLY A 1 94 ? -21.385 24.393 27.099 1.00 62.75 94 GLY A N 1
ATOM 735 C CA . GLY A 1 94 ? -20.602 24.388 25.866 1.00 62.75 94 GLY A CA 1
ATOM 736 C C . GLY A 1 94 ? -20.003 25.770 25.605 1.00 62.75 94 GLY A C 1
ATOM 737 O O . GLY A 1 94 ? -20.587 26.787 25.985 1.00 62.75 94 GLY A O 1
ATOM 738 N N . GLU A 1 95 ? -18.822 25.789 24.995 1.00 67.31 95 GLU A N 1
ATOM 739 C CA . GLU A 1 95 ? -18.082 26.992 24.613 1.00 67.31 95 GLU A CA 1
ATOM 740 C C . GLU A 1 95 ? -19.019 28.041 23.990 1.00 67.31 95 GLU A C 1
ATOM 742 O O . GLU A 1 95 ? -19.704 27.790 22.998 1.00 67.31 95 GLU A O 1
ATOM 747 N N . THR A 1 96 ? -19.097 29.230 24.594 1.00 60.12 96 THR A N 1
ATOM 748 C CA . THR A 1 96 ? -19.861 30.339 24.010 1.00 60.12 96 THR A CA 1
ATOM 749 C C . THR A 1 96 ? -19.177 30.802 22.724 1.00 60.12 96 THR A C 1
ATOM 751 O O . THR A 1 96 ? -17.952 30.951 22.747 1.00 60.12 96 THR A O 1
ATOM 754 N N . PRO A 1 97 ? -19.911 31.101 21.633 1.00 57.78 97 PRO A N 1
ATOM 755 C CA . PRO A 1 97 ? -19.297 31.625 20.420 1.00 57.78 97 PRO A CA 1
ATOM 756 C C . PRO A 1 97 ? -18.518 32.904 20.743 1.00 57.78 97 PRO A C 1
ATOM 758 O O . PRO A 1 97 ? -19.035 33.821 21.389 1.00 57.78 97 PRO A O 1
ATOM 761 N N . VAL A 1 98 ? -17.258 32.937 20.308 1.00 57.22 98 VAL A N 1
ATOM 762 C CA . VAL A 1 98 ? -16.361 34.091 20.406 1.00 57.22 98 VAL A CA 1
ATOM 763 C C . VAL A 1 98 ? -17.086 35.320 19.851 1.00 57.22 98 VAL A C 1
ATOM 765 O O . VAL A 1 98 ? -17.438 35.365 18.673 1.00 57.22 98 VAL A O 1
ATOM 768 N N . ARG A 1 99 ? -17.331 36.328 20.697 1.00 57.97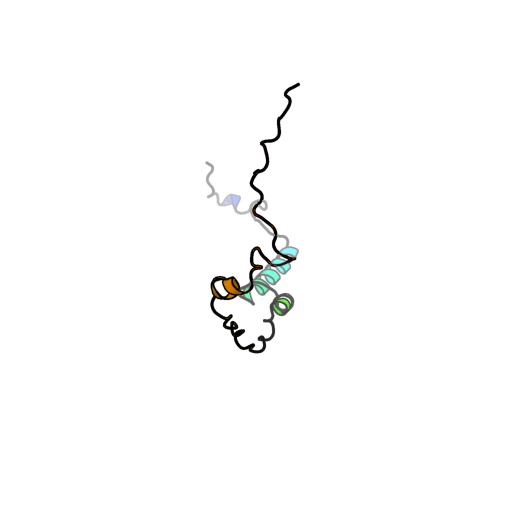 99 ARG A N 1
ATOM 769 C CA . ARG A 1 99 ? -17.812 37.637 20.240 1.00 57.97 99 AR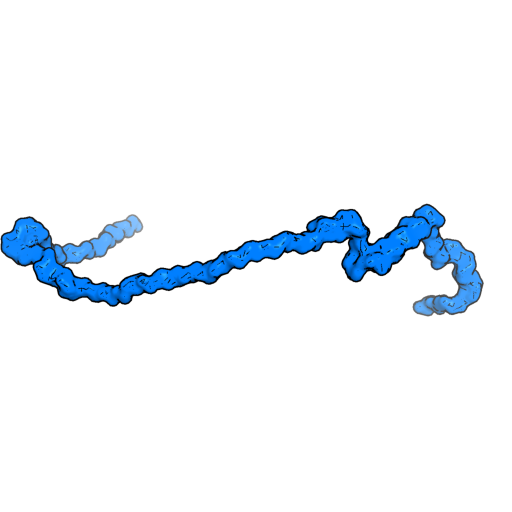G A CA 1
ATOM 770 C C . ARG A 1 99 ? -16.685 38.297 19.447 1.00 57.97 99 ARG A C 1
ATOM 772 O O . ARG A 1 99 ? -15.734 38.802 20.035 1.00 57.97 99 ARG A O 1
ATOM 779 N N . ILE A 1 100 ? -16.787 38.284 18.122 1.00 55.28 100 ILE A N 1
ATOM 780 C CA . ILE A 1 100 ? -15.956 39.127 17.260 1.00 55.28 100 ILE A CA 1
ATOM 781 C C . ILE A 1 100 ? -16.509 40.550 17.390 1.00 55.28 100 ILE A C 1
ATOM 783 O O . ILE A 1 100 ? -17.599 40.842 16.903 1.00 55.28 100 ILE A O 1
ATOM 787 N N . PHE A 1 101 ? -15.789 41.424 18.093 1.00 54.38 101 PHE A N 1
ATOM 788 C CA . PHE A 1 101 ? -16.043 42.861 18.037 1.00 54.38 101 PHE A CA 1
ATOM 789 C C . PHE A 1 101 ? -15.587 43.364 16.662 1.00 54.38 101 PHE A C 1
ATOM 791 O O . PHE A 1 101 ? -14.400 43.308 16.348 1.00 54.38 101 PHE A O 1
ATOM 798 N N . ALA A 1 102 ? -16.534 43.803 15.831 1.00 49.94 102 ALA A N 1
ATOM 799 C CA . ALA A 1 102 ? -16.233 44.575 14.633 1.00 49.94 102 ALA A CA 1
ATOM 800 C C . ALA A 1 102 ? -15.837 45.997 15.061 1.00 49.94 102 ALA A C 1
ATOM 802 O O . ALA A 1 102 ? -16.576 46.633 15.816 1.00 49.94 102 ALA A O 1
ATOM 803 N N . LEU A 1 103 ? -14.648 46.421 14.624 1.00 57.38 103 LEU A N 1
ATOM 804 C CA . LEU A 1 103 ? -14.157 47.800 14.683 1.00 57.38 103 LEU A CA 1
ATOM 805 C C . LEU A 1 103 ? -14.956 48.701 13.737 1.00 57.38 103 LEU A C 1
ATOM 807 O O . LEU A 1 103 ? -15.320 48.210 12.643 1.00 57.38 103 LEU A O 1
#

Organism: Ensete ventricosum (NCBI:txid4639)

Foldseek 3Di:
DDDPDDPVCPPPPVPPPPDPPVVVVVVVVQVVLCPPDVVSHDPVVVVVVPDDDDDDDDPPDDDDDDPDDDDPVVCPVVDDDPPDPPDDDDDPDDDDPDPDDDD

pLDDT: mean 75.58, std 14.1, range [48.72, 94.38]

Secondary structure (DSSP, 8-state):
---S--TTGGG-TTTS----HHHHHHHHHHHHHHTTSTT---HHHHGGGPPPPPPPP----PPP-PPPPPPGGGGGGGSPPTTSTT---------PPP-----